Protein AF-A0A8J7UUI3-F1 (afdb_monomer_lite)

Sequence (93 aa):
MIAVEFNSSSKYFDKECSDKKNNTVRNNDGGSRFKVLKEFADGTLKDLAIIIRSTDGRRFIRQINDVSIYGDLFIITWKQRLNDNEVNYEIRA

Secondary structure (DSSP, 8-state):
-EEEEEEE-HHHHHHHHSSS--EEEEE--S-HHHHHHHHHHTTS---EEEEEEETTS-EEEEEEEEEEEETTEEEEEEEEEEPTTT---EE--

Organism: Methanococcus voltae (NCBI:txid2188)

Radius of gyration: 12.27 Å; chains: 1; bounding box: 26×29×31 Å

Foldseek 3Di:
DAEEEDEDEPVVQCVCVVVPAFKDKDFAPPDCSVVVLVCVQVPVDPWYKYWYAYPVGDIWIFTWDHWDDDPRMIITGGDDTDDPVPDDYDYDD

pLDDT: mean 90.91, std 7.47, range [65.25, 98.0]

Structure (mmCIF, N/CA/C/O backbone):
data_AF-A0A8J7UUI3-F1
#
_entry.id   AF-A0A8J7UUI3-F1
#
loop_
_atom_site.group_PDB
_atom_site.id
_atom_site.type_symbol
_atom_site.label_atom_id
_atom_site.label_alt_id
_atom_site.label_comp_id
_atom_site.label_asym_id
_atom_site.label_entity_id
_atom_site.label_seq_id
_atom_site.pdbx_PDB_ins_code
_atom_site.Cartn_x
_atom_site.Cartn_y
_atom_site.Cartn_z
_atom_site.occupancy
_atom_site.B_iso_or_equiv
_atom_site.auth_seq_id
_atom_site.auth_comp_id
_atom_site.auth_asym_id
_atom_site.auth_atom_id
_atom_site.pdbx_PDB_model_num
ATOM 1 N N . MET A 1 1 ? 6.061 11.305 8.780 1.00 84.94 1 MET A N 1
ATOM 2 C CA . MET A 1 1 ? 5.002 10.344 8.390 1.00 84.94 1 MET A CA 1
ATOM 3 C C . MET A 1 1 ? 5.563 8.927 8.455 1.00 84.94 1 MET A C 1
ATOM 5 O O . MET A 1 1 ? 6.770 8.774 8.331 1.00 84.94 1 MET A O 1
ATOM 9 N N . ILE A 1 2 ? 4.745 7.901 8.679 1.00 92.50 2 ILE A N 1
ATOM 10 C CA . ILE A 1 2 ? 5.197 6.499 8.597 1.00 92.50 2 ILE A CA 1
ATOM 11 C C . ILE A 1 2 ? 4.942 5.982 7.181 1.00 92.50 2 ILE A C 1
ATOM 13 O O . ILE A 1 2 ? 3.963 6.380 6.551 1.00 92.50 2 ILE A O 1
ATOM 17 N N . ALA A 1 3 ? 5.808 5.108 6.674 1.00 94.25 3 ALA A N 1
ATOM 18 C CA . ALA A 1 3 ? 5.605 4.439 5.398 1.00 94.25 3 ALA A CA 1
ATOM 19 C C . ALA A 1 3 ? 5.772 2.918 5.505 1.00 94.25 3 ALA A C 1
ATOM 21 O O . ALA A 1 3 ? 6.647 2.424 6.217 1.00 94.25 3 ALA A O 1
ATOM 22 N N . VAL A 1 4 ? 4.953 2.189 4.747 1.00 95.62 4 VAL A N 1
ATOM 23 C CA . VAL A 1 4 ? 5.073 0.739 4.537 1.00 95.62 4 VAL A CA 1
ATOM 24 C C . VAL A 1 4 ? 5.462 0.440 3.092 1.00 95.62 4 VAL A C 1
ATOM 26 O O . VAL A 1 4 ? 4.951 1.076 2.170 1.00 95.62 4 VAL A O 1
ATOM 29 N N . GLU A 1 5 ? 6.351 -0.532 2.880 1.00 95.19 5 GLU A N 1
ATOM 30 C CA . GLU A 1 5 ? 6.860 -0.878 1.545 1.00 95.19 5 GLU A CA 1
ATOM 31 C C . GLU A 1 5 ? 6.276 -2.198 1.017 1.00 95.19 5 GLU A C 1
ATOM 33 O O . GLU A 1 5 ? 6.172 -3.192 1.735 1.00 95.19 5 GLU A O 1
ATOM 38 N N . PHE A 1 6 ? 5.906 -2.214 -0.266 1.00 95.06 6 PHE A N 1
ATOM 39 C CA . PHE A 1 6 ? 5.437 -3.396 -0.984 1.00 95.06 6 PHE A CA 1
ATOM 40 C C . PHE A 1 6 ? 6.125 -3.538 -2.337 1.00 95.06 6 PHE A C 1
ATOM 42 O O . PHE A 1 6 ? 6.288 -2.569 -3.077 1.00 95.06 6 PHE A O 1
ATOM 49 N N . ASN A 1 7 ? 6.417 -4.781 -2.713 1.00 93.19 7 ASN A N 1
ATOM 50 C CA . ASN A 1 7 ? 6.849 -5.103 -4.067 1.00 93.19 7 ASN A CA 1
ATOM 51 C C . ASN A 1 7 ? 5.645 -5.296 -5.002 1.00 93.19 7 ASN A C 1
ATOM 53 O O . ASN A 1 7 ? 4.578 -5.776 -4.605 1.00 93.19 7 ASN A O 1
ATOM 57 N N . SER A 1 8 ? 5.827 -4.941 -6.269 1.00 92.56 8 SER A N 1
ATOM 58 C CA . SER A 1 8 ? 4.858 -5.138 -7.343 1.00 92.56 8 SER A CA 1
ATOM 59 C C . SER A 1 8 ? 5.590 -5.559 -8.617 1.00 92.56 8 SER A C 1
ATOM 61 O O . SER A 1 8 ? 6.674 -5.065 -8.917 1.00 92.56 8 SER A O 1
ATOM 63 N N . SER A 1 9 ? 5.015 -6.483 -9.386 1.00 90.44 9 SER A N 1
ATOM 64 C CA . SER A 1 9 ? 5.543 -6.798 -10.722 1.00 90.44 9 SER A CA 1
ATOM 65 C C . SER A 1 9 ? 5.368 -5.590 -11.648 1.00 90.44 9 SER A C 1
ATOM 67 O O . SER A 1 9 ? 4.353 -4.898 -11.523 1.00 90.44 9 SER A O 1
ATOM 69 N N . SER A 1 10 ? 6.247 -5.394 -12.635 1.00 88.00 10 SER A N 1
ATOM 70 C CA . SER A 1 10 ? 6.207 -4.227 -13.537 1.00 88.00 10 SER A CA 1
ATOM 71 C C . SER A 1 10 ? 4.821 -3.959 -14.150 1.00 88.00 10 SER A C 1
ATOM 73 O O . SER A 1 10 ? 4.353 -2.824 -14.142 1.00 88.00 10 SER A O 1
ATOM 75 N N . LYS A 1 11 ? 4.090 -5.004 -14.573 1.00 87.44 11 LYS A N 1
ATOM 76 C CA . LYS A 1 11 ? 2.736 -4.866 -15.150 1.00 87.44 11 LYS A CA 1
ATOM 77 C C . LYS A 1 11 ? 1.716 -4.248 -14.183 1.00 87.44 11 LYS A C 1
ATOM 79 O O . LYS A 1 11 ? 0.843 -3.492 -14.611 1.00 87.44 11 LYS A O 1
ATOM 84 N N . TYR A 1 12 ? 1.773 -4.611 -12.901 1.00 88.81 12 TYR A N 1
ATOM 85 C CA . TYR A 1 12 ? 0.890 -4.042 -11.878 1.00 88.81 12 TYR A CA 1
ATOM 86 C C . TYR A 1 12 ? 1.402 -2.680 -11.420 1.00 88.81 12 TYR A C 1
ATOM 88 O O . TYR A 1 12 ? 0.604 -1.752 -11.324 1.00 88.81 12 TYR A O 1
ATOM 96 N N . PHE A 1 13 ? 2.719 -2.538 -11.261 1.00 92.81 13 PHE A N 1
ATOM 97 C CA . PHE A 1 13 ? 3.370 -1.282 -10.918 1.00 92.81 13 PHE A CA 1
ATOM 98 C C . PHE A 1 13 ? 2.977 -0.149 -11.867 1.00 92.81 13 PHE A C 1
ATOM 100 O O . PHE A 1 13 ? 2.563 0.907 -11.403 1.00 92.81 13 PHE A O 1
ATOM 107 N N . ASP A 1 14 ? 3.041 -0.364 -13.185 1.00 91.06 14 ASP A N 1
ATOM 108 C CA . ASP A 1 14 ? 2.710 0.678 -14.164 1.00 91.06 14 ASP A CA 1
ATOM 109 C C . ASP A 1 14 ? 1.251 1.134 -14.022 1.00 91.06 14 ASP A C 1
ATOM 111 O O . ASP A 1 14 ? 0.958 2.326 -14.103 1.00 91.06 14 ASP A O 1
ATOM 115 N N . LYS A 1 15 ? 0.332 0.206 -13.727 1.00 89.94 15 LYS A N 1
ATOM 116 C CA . LYS A 1 15 ? -1.073 0.541 -13.459 1.00 89.94 15 LYS A CA 1
ATOM 117 C C . LYS A 1 15 ? -1.236 1.322 -12.159 1.00 89.94 15 LYS A C 1
ATOM 119 O O . LYS A 1 15 ? -1.923 2.339 -12.167 1.00 89.94 15 LYS A O 1
ATOM 124 N N . GLU A 1 16 ? -0.618 0.866 -11.072 1.00 90.06 16 GLU A N 1
ATOM 125 C CA . GLU A 1 16 ? -0.677 1.528 -9.762 1.00 90.06 16 GLU A CA 1
ATOM 126 C C . GLU A 1 16 ? -0.004 2.917 -9.791 1.00 90.06 16 GLU A C 1
ATOM 128 O O . GLU A 1 16 ? -0.455 3.836 -9.114 1.00 90.06 16 GLU A O 1
ATOM 133 N N . CYS A 1 17 ? 1.026 3.094 -10.623 1.00 90.19 17 CYS A N 1
ATOM 134 C CA . CYS A 1 17 ? 1.750 4.351 -10.804 1.00 90.19 17 CYS A CA 1
ATOM 135 C C . CYS A 1 17 ? 0.991 5.357 -11.688 1.00 90.19 17 CYS A C 1
ATOM 137 O O . CYS A 1 17 ? 1.135 6.561 -11.486 1.00 90.19 17 CYS A O 1
ATOM 139 N N . SER A 1 18 ? 0.189 4.878 -12.651 1.00 87.12 18 SER A N 1
ATOM 140 C CA . SER A 1 18 ? -0.448 5.686 -13.711 1.00 87.12 18 SER A CA 1
ATOM 141 C C . SER A 1 18 ? -1.576 6.632 -13.281 1.00 87.12 18 SER A C 1
ATOM 143 O O . SER A 1 18 ? -2.210 7.225 -14.150 1.00 87.12 18 SER A O 1
ATOM 145 N N . ASP A 1 19 ? -1.899 6.711 -11.987 1.00 81.25 19 ASP A N 1
ATOM 146 C CA . ASP A 1 19 ? -3.027 7.477 -11.419 1.00 81.25 19 ASP A CA 1
ATOM 147 C C . ASP A 1 19 ? -4.429 7.089 -11.937 1.00 81.25 19 ASP A C 1
ATOM 149 O O . ASP A 1 19 ? -5.439 7.581 -11.446 1.00 81.25 19 ASP A O 1
ATOM 153 N N . LYS A 1 20 ? -4.530 6.119 -12.856 1.00 85.00 20 LYS A N 1
ATOM 154 C CA . LYS A 1 20 ? -5.805 5.530 -13.309 1.00 85.00 20 LYS A CA 1
ATOM 155 C C . LYS A 1 20 ? -6.475 4.663 -12.243 1.00 85.00 20 LYS A C 1
ATOM 157 O O . LYS A 1 20 ? -7.644 4.312 -12.380 1.00 85.00 20 LYS A O 1
ATOM 162 N N . LYS A 1 21 ? -5.717 4.258 -11.224 1.00 85.69 21 LYS A N 1
ATOM 163 C CA . LYS A 1 21 ? -6.174 3.451 -10.096 1.00 85.69 21 LYS A CA 1
ATOM 164 C C . LYS A 1 21 ? -5.767 4.142 -8.801 1.00 85.69 21 LYS A C 1
ATOM 166 O O . LYS A 1 21 ? -4.617 4.545 -8.642 1.00 85.69 21 LYS A O 1
ATOM 171 N N . ASN A 1 22 ? -6.704 4.231 -7.867 1.00 91.75 22 ASN A N 1
ATOM 172 C CA . ASN A 1 22 ? -6.514 4.861 -6.563 1.00 91.75 22 ASN A CA 1
ATOM 173 C C . ASN A 1 22 ? -6.448 3.840 -5.414 1.00 91.75 22 ASN A C 1
ATOM 175 O O . ASN A 1 22 ? -6.685 4.184 -4.259 1.00 91.75 22 ASN A O 1
ATOM 179 N N . ASN A 1 23 ? -6.183 2.571 -5.729 1.00 94.31 23 ASN A N 1
ATOM 180 C CA . ASN A 1 23 ? -6.131 1.506 -4.743 1.00 94.31 23 ASN A CA 1
ATOM 181 C C . ASN A 1 23 ? -5.176 0.368 -5.124 1.00 94.31 23 ASN A C 1
ATOM 183 O O . ASN A 1 23 ? -4.844 0.148 -6.291 1.00 94.31 23 ASN A O 1
ATOM 187 N N . THR A 1 24 ? -4.813 -0.437 -4.134 1.00 94.75 24 THR A N 1
ATOM 188 C CA . THR A 1 24 ? -4.199 -1.753 -4.316 1.00 94.75 24 THR A CA 1
ATOM 189 C C . THR A 1 24 ? -4.832 -2.764 -3.374 1.00 94.75 24 THR A C 1
ATOM 191 O O . THR A 1 24 ? -5.492 -2.401 -2.402 1.00 94.75 24 THR A O 1
ATOM 194 N N . VAL A 1 25 ? -4.649 -4.041 -3.690 1.00 95.69 25 VAL A N 1
ATOM 195 C CA . VAL A 1 25 ? -5.070 -5.144 -2.829 1.00 95.69 25 VAL A CA 1
ATOM 196 C C . VAL A 1 25 ? -3.835 -5.963 -2.510 1.00 95.69 25 VAL A C 1
ATOM 198 O O . VAL A 1 25 ? -3.101 -6.360 -3.418 1.00 95.69 25 VAL A O 1
ATOM 201 N N . ARG A 1 26 ? -3.588 -6.190 -1.223 1.00 95.94 26 ARG A N 1
ATOM 202 C CA . ARG A 1 26 ? -2.448 -6.960 -0.727 1.00 95.94 26 ARG A CA 1
ATOM 203 C C . ARG A 1 26 ? -2.964 -8.125 0.100 1.00 95.94 26 ARG A C 1
ATOM 205 O O . ARG A 1 26 ? -3.800 -7.930 0.973 1.00 95.94 26 ARG A O 1
ATOM 212 N N . ASN A 1 27 ? -2.468 -9.321 -0.189 1.00 96.38 27 ASN A N 1
ATOM 213 C CA . ASN A 1 27 ? -2.724 -10.483 0.650 1.00 96.38 27 ASN A CA 1
ATOM 214 C C . ASN A 1 27 ? -1.737 -10.480 1.820 1.00 96.38 27 ASN A C 1
ATOM 216 O O . ASN A 1 27 ? -0.544 -10.261 1.595 1.00 96.38 27 ASN A O 1
ATOM 220 N N . ASN A 1 28 ? -2.232 -10.683 3.035 1.00 95.69 28 ASN A N 1
ATOM 221 C CA . ASN A 1 28 ? -1.427 -10.701 4.245 1.00 95.69 28 ASN A CA 1
ATOM 222 C C . ASN A 1 28 ? -0.470 -11.896 4.240 1.00 95.69 28 ASN A C 1
ATOM 224 O O . ASN A 1 28 ? -0.892 -13.043 4.334 1.00 95.69 28 ASN A O 1
ATOM 228 N N . ASP A 1 29 ? 0.827 -11.613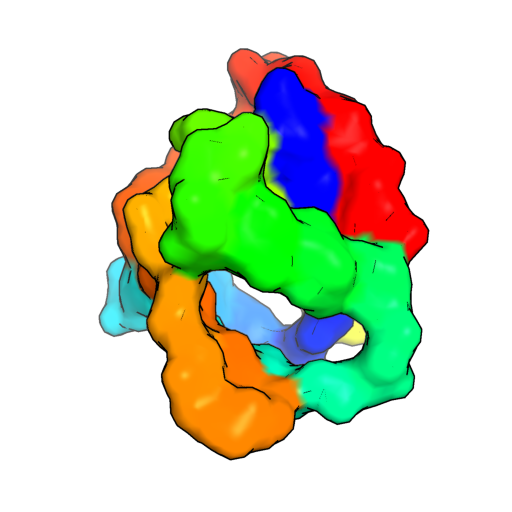 4.170 1.00 94.44 29 ASP A N 1
ATOM 229 C CA . ASP A 1 29 ? 1.883 -12.628 4.230 1.00 94.44 29 ASP A CA 1
ATOM 230 C C . ASP A 1 29 ? 2.548 -12.729 5.611 1.00 94.44 29 ASP A C 1
ATOM 232 O O . ASP A 1 29 ? 3.572 -13.391 5.761 1.00 94.44 29 ASP A O 1
ATOM 236 N N . GLY A 1 30 ? 1.982 -12.065 6.624 1.00 92.81 30 GLY A N 1
ATOM 237 C CA . GLY A 1 30 ? 2.512 -12.045 7.986 1.00 92.81 30 GLY A CA 1
ATOM 238 C C . GLY A 1 30 ? 3.619 -11.016 8.228 1.00 92.81 30 GLY A C 1
ATOM 239 O O . GLY A 1 30 ? 4.092 -10.906 9.358 1.00 92.81 30 GLY A O 1
ATOM 240 N N . GLY A 1 31 ? 4.025 -10.234 7.222 1.00 92.50 31 GLY A N 1
ATOM 241 C CA . GLY A 1 31 ? 5.016 -9.174 7.419 1.00 92.50 31 GLY A CA 1
ATOM 242 C C . GLY A 1 31 ? 4.528 -8.037 8.327 1.00 92.50 31 GLY A C 1
ATOM 243 O O . GLY A 1 31 ? 3.343 -7.691 8.347 1.00 92.50 31 GLY A O 1
ATOM 244 N N . SER A 1 32 ? 5.454 -7.402 9.046 1.00 93.50 32 SER A N 1
ATOM 245 C CA . SER A 1 32 ? 5.177 -6.348 10.038 1.00 93.50 32 SER A CA 1
ATOM 246 C C . SER A 1 32 ? 4.440 -5.141 9.460 1.00 93.50 32 SER A C 1
ATOM 248 O O . SER A 1 32 ? 3.572 -4.583 10.131 1.00 93.50 32 SER A O 1
ATOM 250 N N . ARG A 1 33 ? 4.663 -4.800 8.189 1.00 95.44 33 ARG A N 1
ATOM 251 C CA . ARG A 1 33 ? 3.852 -3.818 7.446 1.00 95.44 33 ARG A CA 1
ATOM 252 C C . ARG A 1 33 ? 2.333 -4.021 7.539 1.00 95.44 33 ARG A C 1
ATOM 254 O O . ARG A 1 33 ? 1.594 -3.041 7.562 1.00 95.44 33 ARG A O 1
ATOM 261 N N . PHE A 1 34 ? 1.838 -5.257 7.647 1.00 96.44 34 PHE A N 1
ATOM 262 C CA . PHE A 1 34 ? 0.403 -5.511 7.822 1.00 96.44 34 PHE A CA 1
ATOM 263 C C . PHE A 1 34 ? -0.093 -5.174 9.228 1.00 96.44 34 PHE A C 1
ATOM 265 O O . PHE A 1 34 ? -1.254 -4.806 9.386 1.00 96.44 34 PHE A O 1
ATOM 272 N N . LYS A 1 35 ? 0.773 -5.238 10.246 1.00 95.88 35 LYS A N 1
ATOM 273 C CA . LYS A 1 35 ? 0.454 -4.725 11.583 1.00 95.88 35 LYS A CA 1
ATOM 274 C C . LYS A 1 35 ? 0.264 -3.208 11.539 1.00 95.88 35 LYS A C 1
ATOM 276 O O . LYS A 1 35 ? -0.732 -2.720 12.053 1.00 95.88 35 LYS A O 1
ATOM 281 N N . VAL A 1 36 ? 1.141 -2.493 10.835 1.00 96.62 36 VAL A N 1
ATOM 282 C CA . VAL A 1 36 ? 1.022 -1.035 10.642 1.00 96.62 36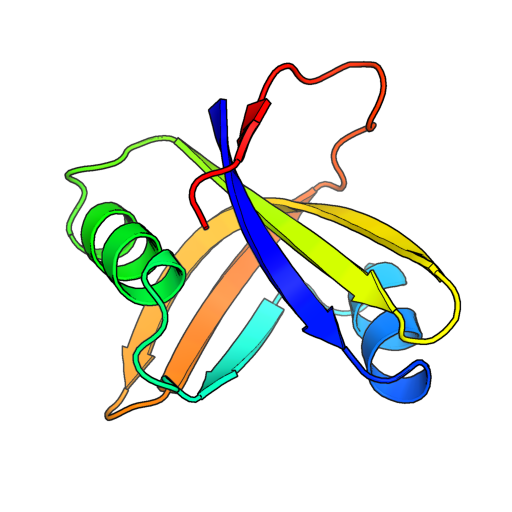 VAL A CA 1
ATOM 283 C C . VAL A 1 36 ? -0.256 -0.674 9.875 1.00 96.62 36 VAL A C 1
ATOM 285 O O . VAL A 1 36 ? -0.943 0.278 10.229 1.00 96.62 36 VAL A O 1
ATOM 288 N N . LEU A 1 37 ? -0.625 -1.458 8.855 1.00 97.00 37 LEU A N 1
ATOM 289 C CA . LEU A 1 37 ? -1.898 -1.271 8.149 1.00 97.00 37 LEU A CA 1
ATOM 290 C C . LEU A 1 37 ? -3.117 -1.484 9.061 1.00 97.00 37 LEU A C 1
ATOM 292 O O . LEU A 1 37 ? -4.099 -0.764 8.911 1.00 97.00 37 LEU A O 1
ATOM 296 N N . LYS A 1 38 ? -3.061 -2.436 10.004 1.00 96.62 38 LYS A N 1
ATOM 297 C CA . LYS A 1 38 ? -4.118 -2.637 11.013 1.00 96.62 38 LYS A CA 1
ATOM 298 C C . LYS A 1 38 ? -4.205 -1.457 11.984 1.00 96.62 38 LYS A C 1
ATOM 300 O O . LYS A 1 38 ? -5.302 -0.960 12.193 1.00 96.62 38 LYS A O 1
ATOM 305 N N . GLU A 1 39 ? -3.064 -0.975 12.483 1.00 96.44 39 GLU A N 1
ATOM 306 C CA . GLU A 1 39 ? -2.986 0.222 13.341 1.00 96.44 39 GLU A CA 1
ATOM 307 C C . GLU A 1 39 ? -3.536 1.473 12.634 1.00 96.44 39 GLU A C 1
ATOM 309 O O . GLU A 1 39 ? -4.087 2.367 13.266 1.00 96.44 39 GLU A O 1
ATOM 314 N N . PHE A 1 40 ? -3.392 1.573 11.311 1.00 96.81 40 PHE A N 1
ATOM 315 C CA . PHE A 1 40 ? -4.024 2.651 10.549 1.00 96.81 40 PHE A CA 1
ATOM 316 C C . PHE A 1 40 ? -5.534 2.436 10.396 1.00 96.81 40 PHE A C 1
ATOM 318 O O . PHE A 1 40 ? -6.309 3.364 10.611 1.00 96.81 40 PHE A O 1
ATOM 325 N N . ALA A 1 41 ? -5.963 1.214 10.068 1.00 96.81 41 ALA A N 1
ATOM 326 C CA . ALA A 1 41 ? -7.375 0.874 9.893 1.00 96.81 41 ALA A CA 1
ATOM 327 C C . ALA A 1 41 ? -8.210 1.052 11.177 1.00 96.81 41 ALA A C 1
ATOM 329 O O . ALA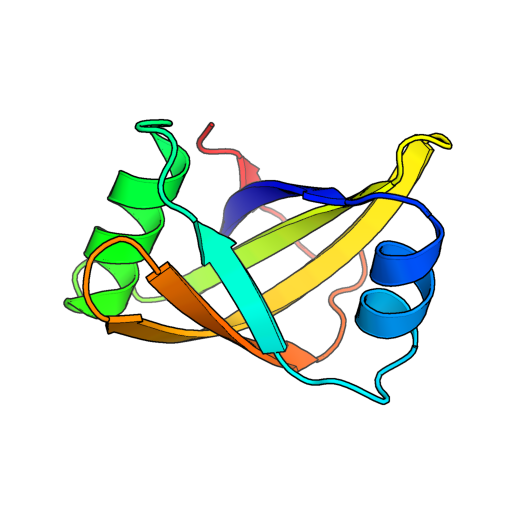 A 1 41 ? -9.382 1.411 11.098 1.00 96.81 41 ALA A O 1
ATOM 330 N N . ASP A 1 42 ? -7.626 0.816 12.356 1.00 96.44 42 ASP A N 1
ATOM 331 C CA . ASP A 1 42 ? -8.297 0.995 13.652 1.00 96.44 42 ASP A CA 1
ATOM 332 C C . ASP A 1 42 ? -8.207 2.429 14.216 1.00 96.44 42 ASP A C 1
ATOM 334 O O . ASP A 1 42 ? -8.808 2.734 15.249 1.00 96.44 42 ASP A O 1
ATOM 338 N N . GLY A 1 43 ? -7.497 3.328 13.523 1.00 95.50 43 GLY A N 1
ATOM 339 C CA . GLY A 1 43 ? -7.343 4.735 13.892 1.00 95.50 43 GLY A CA 1
ATOM 340 C C . GLY A 1 43 ? -6.235 5.028 14.909 1.00 95.50 43 GLY A C 1
ATOM 341 O O . GLY A 1 43 ? -6.045 6.197 15.266 1.00 95.50 43 GLY A O 1
ATOM 342 N N . THR A 1 44 ? -5.474 4.022 15.356 1.00 96.38 44 THR A N 1
ATOM 343 C CA . THR A 1 44 ? -4.285 4.209 16.209 1.00 96.38 44 THR A CA 1
ATOM 344 C C . THR A 1 44 ? -3.227 5.054 15.499 1.00 96.38 44 THR A C 1
ATOM 346 O O . THR A 1 44 ? -2.613 5.939 16.102 1.00 96.38 44 THR A O 1
ATOM 349 N N . LEU A 1 45 ? -3.038 4.822 14.199 1.00 93.31 45 LEU A N 1
ATOM 350 C CA . LEU A 1 45 ? -2.161 5.596 13.333 1.00 93.31 45 LEU A CA 1
ATOM 351 C C . LEU A 1 45 ? -2.982 6.527 12.432 1.00 93.31 45 LEU A C 1
ATOM 353 O O . LEU A 1 45 ? -3.851 6.083 11.694 1.00 93.31 45 LEU A O 1
ATOM 357 N N . LYS A 1 46 ? -2.671 7.828 12.459 1.00 91.31 46 LYS A N 1
ATOM 358 C CA . LYS A 1 46 ? -3.441 8.858 11.734 1.00 91.31 46 LYS A CA 1
ATOM 359 C C . LYS A 1 46 ? -2.921 9.199 10.340 1.00 91.31 46 LYS A C 1
ATOM 361 O O . LYS A 1 46 ? -3.659 9.779 9.552 1.00 91.31 46 LYS A O 1
ATOM 366 N N . ASP A 1 47 ? -1.656 8.904 10.054 1.00 92.31 47 ASP A N 1
ATOM 367 C CA . ASP A 1 47 ? -1.018 9.267 8.789 1.00 92.31 47 ASP A CA 1
ATOM 368 C C . ASP A 1 47 ? -0.049 8.171 8.350 1.00 92.31 47 ASP A C 1
ATOM 370 O O . ASP A 1 47 ? 0.859 7.783 9.096 1.00 92.31 47 ASP A O 1
ATOM 374 N N . LEU A 1 48 ? -0.267 7.657 7.144 1.00 95.12 48 LEU A N 1
ATOM 375 C CA . LEU A 1 48 ? 0.455 6.518 6.604 1.00 95.12 48 LEU A CA 1
ATOM 376 C C . LEU A 1 48 ? 0.645 6.689 5.098 1.00 95.12 48 LEU A C 1
ATOM 378 O O . LEU A 1 48 ? -0.278 7.039 4.362 1.00 95.12 48 LEU A O 1
ATOM 382 N N . ALA A 1 49 ? 1.847 6.387 4.626 1.00 95.25 49 ALA A N 1
ATOM 383 C CA . ALA A 1 49 ? 2.155 6.276 3.213 1.00 95.25 49 ALA A CA 1
ATOM 384 C C . ALA A 1 49 ? 2.436 4.828 2.815 1.00 95.25 49 ALA A C 1
ATOM 386 O O . ALA A 1 49 ? 2.872 3.998 3.614 1.00 95.25 49 ALA A O 1
ATOM 387 N N . ILE A 1 50 ? 2.226 4.546 1.536 1.00 94.88 50 ILE A N 1
ATOM 388 C CA . ILE A 1 50 ? 2.653 3.309 0.899 1.00 94.88 50 ILE A CA 1
ATOM 389 C C . ILE A 1 50 ? 3.749 3.611 -0.117 1.00 94.88 50 ILE A C 1
ATOM 391 O O . ILE A 1 50 ? 3.607 4.497 -0.964 1.00 94.88 50 ILE A O 1
ATOM 395 N N . ILE A 1 51 ? 4.834 2.849 -0.034 1.00 94.81 51 ILE A N 1
ATOM 396 C CA . ILE A 1 51 ? 5.898 2.795 -1.031 1.00 94.81 51 ILE A CA 1
ATOM 397 C C . ILE A 1 51 ? 5.667 1.529 -1.844 1.00 94.81 51 ILE A C 1
ATOM 399 O O . ILE A 1 51 ? 5.607 0.431 -1.293 1.00 94.81 51 ILE A O 1
ATOM 403 N N . ILE A 1 52 ? 5.531 1.671 -3.158 1.00 94.12 52 ILE A N 1
ATOM 404 C CA . ILE A 1 52 ? 5.454 0.524 -4.061 1.00 94.12 52 ILE A CA 1
ATOM 405 C C . ILE A 1 52 ? 6.730 0.499 -4.889 1.00 94.12 52 ILE A C 1
ATOM 407 O O . ILE A 1 52 ? 7.064 1.491 -5.541 1.00 94.12 52 ILE A O 1
ATOM 411 N N . ARG A 1 53 ? 7.433 -0.634 -4.861 1.00 94.81 53 ARG A N 1
ATOM 412 C CA . ARG A 1 53 ? 8.664 -0.886 -5.611 1.00 94.81 53 ARG A CA 1
ATOM 413 C C . ARG A 1 53 ? 8.411 -1.906 -6.716 1.00 94.81 53 ARG A C 1
ATOM 415 O O . ARG A 1 53 ? 7.817 -2.958 -6.492 1.00 94.81 53 ARG A O 1
ATOM 422 N N . SER A 1 54 ? 8.849 -1.574 -7.919 1.00 94.81 54 SER A N 1
ATOM 423 C CA . SER A 1 54 ? 8.877 -2.478 -9.059 1.00 94.81 54 SER A CA 1
ATOM 424 C C . SER A 1 54 ? 10.092 -3.398 -8.975 1.00 94.81 54 SER A C 1
ATOM 426 O O . SER A 1 54 ? 11.151 -3.005 -8.483 1.00 94.81 54 SER A O 1
ATOM 428 N N . THR A 1 55 ? 9.981 -4.594 -9.546 1.00 88.69 55 THR A N 1
ATOM 429 C CA . THR A 1 55 ? 11.110 -5.524 -9.720 1.00 88.69 55 THR A CA 1
ATOM 430 C C . THR A 1 55 ? 12.247 -4.950 -10.574 1.00 88.69 55 THR A C 1
ATOM 432 O O . THR A 1 55 ? 13.373 -5.419 -10.476 1.00 88.69 55 THR A O 1
ATOM 435 N N . ASP A 1 56 ? 11.968 -3.928 -11.390 1.00 88.94 56 ASP A N 1
ATOM 436 C CA . ASP A 1 56 ? 12.959 -3.203 -12.203 1.00 88.94 56 ASP A CA 1
ATOM 437 C C . ASP A 1 56 ? 13.655 -2.041 -11.460 1.00 88.94 56 ASP A C 1
ATOM 439 O O . ASP A 1 56 ? 14.422 -1.289 -12.057 1.00 88.94 56 ASP A O 1
ATOM 443 N N . GLY A 1 57 ? 13.392 -1.875 -10.159 1.00 88.25 57 GLY A N 1
ATOM 444 C CA . GLY A 1 57 ? 14.024 -0.861 -9.313 1.00 88.25 57 GLY A CA 1
ATOM 445 C C . GLY A 1 57 ? 13.285 0.479 -9.241 1.00 88.25 57 GLY A C 1
ATOM 446 O O . GLY A 1 57 ? 13.611 1.293 -8.373 1.00 88.25 57 GLY A O 1
ATOM 447 N N . ARG A 1 58 ? 12.257 0.716 -10.070 1.00 92.81 58 ARG A N 1
ATOM 448 C CA . ARG A 1 58 ? 11.408 1.916 -9.958 1.00 92.81 58 ARG A CA 1
ATOM 449 C C . ARG A 1 58 ? 10.594 1.892 -8.667 1.00 92.81 58 ARG A C 1
ATOM 451 O O . ARG A 1 58 ? 10.195 0.832 -8.192 1.00 92.81 58 ARG A O 1
ATOM 458 N N . ARG A 1 59 ? 10.278 3.067 -8.123 1.00 93.81 59 ARG A N 1
ATOM 459 C CA . ARG A 1 59 ? 9.347 3.199 -6.995 1.00 93.81 59 ARG A CA 1
ATOM 460 C C . ARG A 1 59 ? 8.447 4.419 -7.126 1.00 93.81 59 ARG A C 1
ATOM 462 O O . ARG A 1 59 ? 8.772 5.370 -7.836 1.00 93.81 59 ARG A O 1
ATOM 469 N N . PHE A 1 60 ? 7.327 4.401 -6.419 1.00 92.44 60 PHE A N 1
ATOM 470 C CA . PHE A 1 60 ? 6.526 5.593 -6.164 1.00 92.44 60 PHE A CA 1
ATOM 471 C C . PHE A 1 60 ? 5.912 5.531 -4.769 1.00 92.44 60 PHE A C 1
ATOM 473 O O . PHE A 1 60 ? 5.822 4.463 -4.162 1.00 92.44 60 PHE A O 1
ATOM 480 N N . ILE A 1 61 ? 5.472 6.693 -4.292 1.00 93.00 61 ILE A N 1
ATOM 481 C CA . ILE A 1 61 ? 4.878 6.852 -2.969 1.00 93.00 61 ILE A CA 1
ATOM 482 C C . ILE A 1 61 ? 3.485 7.459 -3.108 1.00 93.00 61 ILE A C 1
ATOM 484 O O . ILE A 1 61 ? 3.229 8.306 -3.978 1.00 93.00 61 ILE A O 1
ATOM 488 N N . ARG A 1 62 ? 2.560 6.986 -2.277 1.00 93.50 62 ARG A N 1
ATOM 489 C CA . ARG A 1 62 ? 1.191 7.492 -2.165 1.00 93.50 62 ARG A CA 1
ATOM 490 C C . ARG A 1 62 ? 0.832 7.654 -0.693 1.00 93.50 62 ARG A C 1
ATOM 492 O O . ARG A 1 62 ? 1.196 6.806 0.118 1.00 93.50 62 ARG A O 1
ATOM 499 N N . GLN A 1 63 ? 0.096 8.711 -0.364 1.00 94.00 63 GLN A N 1
ATOM 500 C CA . GLN A 1 63 ? -0.523 8.827 0.955 1.00 94.00 63 GLN A CA 1
ATOM 501 C C . GLN A 1 63 ? -1.767 7.942 0.999 1.00 94.00 63 GLN A C 1
ATOM 503 O O . GLN A 1 63 ? -2.637 8.048 0.125 1.00 94.00 63 GLN A O 1
ATOM 508 N N . ILE A 1 64 ? -1.839 7.066 1.997 1.00 95.44 64 ILE A N 1
ATOM 509 C CA . ILE A 1 64 ? -2.981 6.184 2.199 1.00 95.44 64 ILE A CA 1
ATOM 510 C C . ILE A 1 64 ? -4.163 7.024 2.680 1.00 95.44 64 ILE A C 1
ATOM 512 O O . ILE A 1 64 ? -4.037 7.875 3.555 1.00 95.44 64 ILE A O 1
ATOM 516 N N . ASN A 1 65 ? -5.311 6.795 2.055 1.00 95.75 65 ASN A N 1
ATOM 517 C CA . ASN A 1 65 ? -6.576 7.406 2.427 1.00 95.75 65 ASN A CA 1
ATOM 518 C C . ASN A 1 65 ? -7.346 6.530 3.415 1.00 95.75 65 ASN A C 1
ATOM 520 O O . ASN A 1 65 ? -7.863 7.035 4.401 1.00 95.75 65 ASN A O 1
ATOM 524 N N . ASP A 1 66 ? -7.442 5.237 3.111 1.00 96.94 66 ASP A N 1
ATOM 525 C CA . ASP A 1 66 ? -8.198 4.269 3.898 1.00 96.94 66 ASP A CA 1
ATOM 526 C C . ASP A 1 66 ? -7.638 2.855 3.699 1.00 96.94 66 ASP A C 1
ATOM 528 O O . ASP A 1 66 ? -7.069 2.547 2.640 1.00 96.94 66 ASP A O 1
ATOM 532 N N . VAL A 1 67 ? -7.821 2.005 4.710 1.00 97.88 67 VAL A N 1
ATOM 533 C CA . VAL A 1 67 ? -7.481 0.581 4.680 1.00 97.88 67 VAL A CA 1
ATOM 534 C C . VAL A 1 67 ? -8.677 -0.225 5.169 1.00 97.88 67 VAL A C 1
ATOM 536 O O . VAL A 1 67 ? -9.021 -0.203 6.345 1.00 97.88 67 VAL A O 1
ATOM 539 N N . SER A 1 68 ? -9.256 -1.011 4.268 1.00 97.88 68 SER A N 1
ATOM 540 C CA . SER A 1 68 ? -10.308 -1.976 4.586 1.00 97.88 68 SER A CA 1
ATOM 541 C C . SER A 1 68 ? -9.743 -3.399 4.609 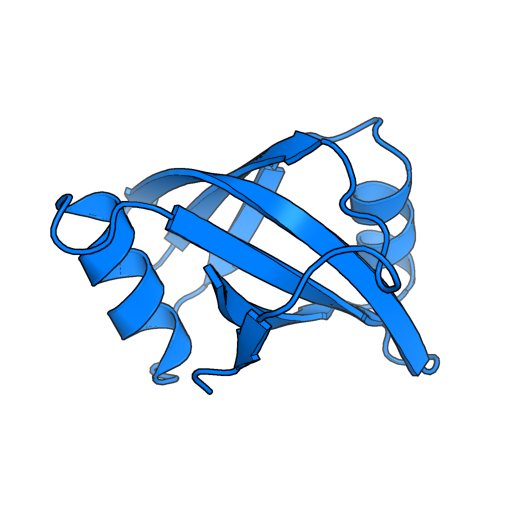1.00 97.88 68 SER A C 1
ATOM 543 O O . SER A 1 68 ? -8.904 -3.754 3.777 1.00 97.88 68 SER A O 1
ATOM 545 N N . ILE A 1 69 ? -10.212 -4.230 5.543 1.00 97.62 69 ILE A N 1
ATOM 546 C CA . ILE A 1 69 ? -9.742 -5.613 5.727 1.00 97.62 69 ILE A CA 1
ATOM 547 C C . ILE A 1 69 ? -10.896 -6.581 5.444 1.00 97.62 69 ILE A C 1
ATOM 549 O O . ILE A 1 69 ? -11.962 -6.474 6.047 1.00 97.62 69 ILE A O 1
ATOM 553 N N . TYR A 1 70 ? -10.680 -7.535 4.536 1.00 96.38 70 TYR A N 1
ATOM 554 C CA . TYR A 1 70 ? -11.635 -8.593 4.198 1.00 96.38 70 TYR A CA 1
ATOM 555 C C . TYR A 1 70 ? -10.933 -9.956 4.181 1.00 96.38 70 TYR A C 1
ATOM 557 O O . TYR A 1 70 ? -10.214 -10.287 3.236 1.00 96.38 70 TYR A O 1
ATOM 565 N N . GLY A 1 71 ? -11.117 -10.745 5.244 1.00 95.19 71 GLY A N 1
ATOM 566 C CA . GLY A 1 71 ? -10.309 -11.948 5.470 1.00 95.19 71 GLY A CA 1
ATOM 567 C C . GLY A 1 71 ? -8.824 -11.585 5.575 1.00 95.19 71 GLY A C 1
ATOM 568 O O . GLY A 1 71 ? -8.465 -10.681 6.327 1.00 95.19 71 GLY A O 1
ATOM 569 N N . ASP A 1 72 ? -7.982 -12.237 4.773 1.00 96.19 72 ASP A N 1
ATOM 570 C CA . ASP A 1 72 ? -6.544 -11.934 4.678 1.00 96.19 72 ASP A CA 1
ATOM 571 C C . ASP A 1 72 ? -6.208 -10.834 3.656 1.00 96.19 72 ASP A C 1
ATOM 573 O O . ASP A 1 72 ? -5.039 -10.500 3.446 1.00 96.19 72 ASP A O 1
ATOM 577 N N . LEU A 1 73 ? -7.215 -10.236 3.011 1.00 97.44 73 LEU A N 1
ATOM 578 C CA . LEU A 1 73 ? -7.015 -9.185 2.018 1.00 97.44 73 LEU A CA 1
ATOM 579 C C . LEU A 1 73 ? -7.082 -7.795 2.649 1.00 97.44 73 LEU A C 1
ATOM 581 O O . LEU A 1 73 ? -8.062 -7.423 3.293 1.00 97.44 73 LEU A O 1
ATOM 585 N N . PHE A 1 74 ? -6.058 -6.998 2.367 1.00 98.00 74 PHE A N 1
ATOM 586 C CA . PHE A 1 74 ? -5.975 -5.580 2.685 1.00 98.00 74 PHE A CA 1
ATOM 587 C C . PHE A 1 74 ? -6.257 -4.771 1.426 1.00 98.00 74 PHE A C 1
ATOM 589 O O . PHE A 1 74 ? -5.493 -4.816 0.458 1.00 98.00 74 PHE A O 1
ATOM 596 N N . ILE A 1 75 ? -7.354 -4.023 1.442 1.00 97.75 75 ILE A N 1
ATOM 597 C CA . ILE A 1 75 ? -7.760 -3.107 0.382 1.00 97.75 75 ILE A CA 1
ATOM 598 C C . ILE A 1 75 ? -7.299 -1.716 0.803 1.00 97.75 75 ILE A C 1
ATOM 600 O O . ILE A 1 75 ? -7.837 -1.129 1.735 1.00 97.75 75 ILE A O 1
ATOM 604 N N . ILE A 1 76 ? -6.282 -1.201 0.122 1.00 97.38 76 ILE A N 1
ATOM 605 C CA . ILE A 1 76 ? -5.618 0.055 0.470 1.00 97.38 76 ILE A CA 1
ATOM 606 C C . ILE A 1 76 ? -5.996 1.083 -0.587 1.00 97.38 76 ILE A C 1
ATOM 608 O O . ILE A 1 76 ? -5.721 0.860 -1.767 1.00 97.38 76 ILE A O 1
ATOM 612 N N . THR A 1 77 ? -6.601 2.197 -0.188 1.00 96.62 77 THR A N 1
ATOM 613 C CA . THR A 1 77 ? -6.915 3.319 -1.085 1.00 96.62 77 THR A CA 1
ATOM 614 C C . THR A 1 77 ? -5.977 4.492 -0.833 1.00 96.62 77 THR A C 1
ATOM 616 O O . THR A 1 77 ? -5.418 4.633 0.254 1.00 96.62 77 THR A O 1
ATOM 619 N N . TRP A 1 78 ? -5.783 5.351 -1.828 1.00 94.88 78 TRP A N 1
ATOM 620 C CA . TRP A 1 78 ? -4.913 6.521 -1.728 1.00 94.88 78 TRP A CA 1
ATOM 621 C C . TRP A 1 78 ? -5.470 7.723 -2.483 1.00 94.88 78 TRP A C 1
ATOM 623 O O . TRP A 1 78 ? -6.263 7.576 -3.412 1.00 94.88 78 TRP A O 1
ATOM 633 N N . LYS A 1 79 ? -5.029 8.922 -2.086 1.00 82.25 79 LYS A N 1
ATOM 634 C CA . LYS A 1 79 ? -5.397 10.177 -2.763 1.00 82.25 79 LYS A CA 1
ATOM 635 C C . LYS A 1 79 ? -4.383 10.543 -3.840 1.00 82.25 79 LYS A C 1
ATOM 637 O O . LYS A 1 79 ? -4.605 10.270 -5.014 1.00 82.25 79 LYS A O 1
ATOM 642 N N . GLN A 1 80 ? -3.270 11.152 -3.431 1.00 76.88 80 GLN A N 1
ATOM 643 C CA . GLN A 1 80 ? -2.303 11.756 -4.342 1.00 76.88 80 GLN A CA 1
ATOM 644 C C . GLN A 1 80 ? -0.942 11.068 -4.306 1.00 76.88 80 GLN A C 1
ATOM 646 O O . GLN A 1 80 ? -0.545 10.453 -3.309 1.00 76.88 80 GLN A O 1
ATOM 651 N N . ARG A 1 81 ? -0.201 11.246 -5.404 1.00 81.00 81 ARG A N 1
ATOM 652 C CA . ARG A 1 81 ? 1.241 11.014 -5.458 1.00 81.00 81 ARG A CA 1
ATOM 653 C C . ARG A 1 81 ? 1.957 11.955 -4.507 1.00 81.00 81 ARG A C 1
ATOM 655 O O . ARG A 1 81 ? 1.730 13.158 -4.532 1.00 81.00 81 ARG A O 1
ATOM 662 N N . LEU A 1 82 ? 2.831 11.383 -3.690 1.00 83.94 82 LEU A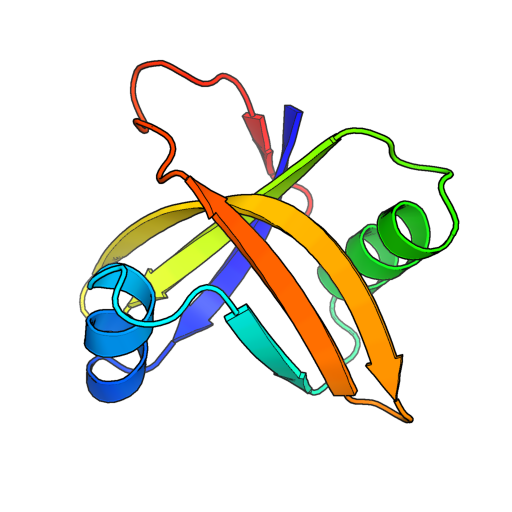 N 1
ATOM 663 C CA . LEU A 1 82 ? 3.773 12.154 -2.898 1.00 83.94 82 LEU A CA 1
ATOM 664 C C . LEU A 1 82 ? 5.070 12.310 -3.689 1.00 83.94 82 LEU A C 1
ATOM 666 O O . LEU A 1 82 ? 5.533 11.356 -4.325 1.00 83.94 82 LEU A O 1
ATOM 670 N N . ASN A 1 83 ? 5.636 13.512 -3.651 1.00 79.38 83 ASN A N 1
ATOM 671 C CA . ASN A 1 83 ? 6.958 13.775 -4.193 1.00 79.38 83 ASN A CA 1
ATOM 672 C C . ASN A 1 83 ? 8.003 13.275 -3.197 1.00 79.38 83 ASN A C 1
ATOM 674 O O . ASN A 1 83 ? 8.013 13.674 -2.036 1.00 79.38 83 ASN A O 1
ATOM 678 N N . ASP A 1 84 ? 8.890 12.403 -3.670 1.00 69.75 84 ASP A N 1
ATOM 679 C CA . ASP A 1 84 ? 9.892 11.719 -2.839 1.00 69.75 84 ASP A CA 1
ATOM 680 C C . ASP A 1 84 ? 10.861 12.711 -2.156 1.00 69.75 84 ASP A C 1
ATOM 682 O O . ASP A 1 84 ? 11.401 12.427 -1.095 1.00 69.75 84 ASP A O 1
ATOM 686 N N . ASN A 1 85 ? 11.025 13.907 -2.734 1.00 70.62 85 ASN A N 1
ATOM 687 C CA . ASN A 1 85 ? 11.910 14.963 -2.230 1.00 70.62 85 ASN A CA 1
ATOM 688 C C . ASN A 1 85 ? 11.251 15.899 -1.202 1.00 70.62 85 ASN A C 1
ATOM 690 O O . ASN A 1 85 ? 11.936 16.732 -0.617 1.00 70.62 85 ASN A O 1
ATOM 694 N N . GLU A 1 86 ? 9.934 15.811 -1.006 1.00 65.31 86 GLU A N 1
ATOM 695 C CA . GLU A 1 86 ? 9.168 16.782 -0.204 1.00 65.31 86 GLU A CA 1
ATOM 696 C C . GLU A 1 86 ? 8.626 16.177 1.095 1.00 65.31 86 GLU A C 1
ATOM 698 O O . GLU A 1 86 ? 7.995 16.865 1.897 1.00 65.31 86 GLU A O 1
ATOM 703 N N . VAL A 1 87 ? 8.856 14.882 1.317 1.00 69.12 87 VAL A N 1
ATOM 704 C CA . VAL A 1 87 ? 8.193 14.131 2.378 1.00 69.12 87 VAL A CA 1
ATOM 705 C C . VAL A 1 87 ? 9.207 13.351 3.205 1.00 69.12 87 VAL A C 1
ATOM 707 O O . VAL A 1 87 ? 9.786 12.374 2.745 1.00 69.12 87 VAL A O 1
ATOM 710 N N . ASN A 1 88 ? 9.343 13.732 4.476 1.00 77.56 88 ASN A N 1
ATOM 711 C CA . ASN A 1 88 ? 10.096 12.958 5.459 1.00 77.56 88 ASN A CA 1
ATOM 712 C C . ASN A 1 88 ? 9.236 11.806 5.998 1.00 77.56 88 ASN A C 1
ATOM 714 O O . ASN A 1 88 ? 8.208 12.025 6.663 1.00 77.56 88 ASN A O 1
ATOM 718 N N . TYR A 1 89 ? 9.667 10.572 5.737 1.00 80.50 8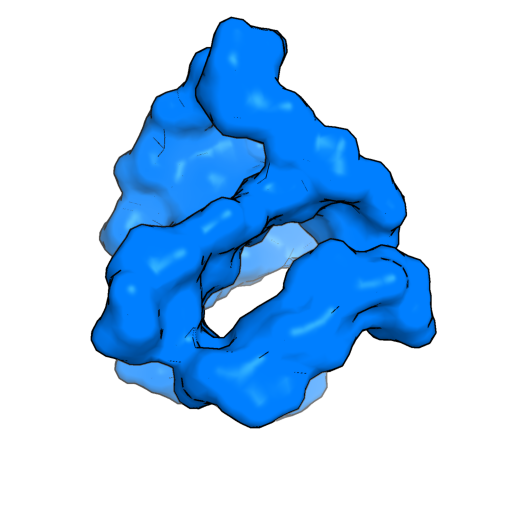9 TYR A N 1
ATOM 719 C CA . TYR A 1 89 ? 9.019 9.372 6.253 1.00 80.50 89 TYR A CA 1
ATOM 720 C C . TYR A 1 89 ? 9.990 8.402 6.929 1.00 80.50 89 TYR A C 1
ATOM 722 O O . TYR A 1 89 ? 11.141 8.256 6.530 1.00 80.50 89 TYR A O 1
ATOM 730 N N . GLU A 1 90 ? 9.487 7.721 7.955 1.00 86.12 90 GLU A N 1
ATOM 731 C CA . GLU A 1 90 ? 10.137 6.584 8.604 1.00 86.12 90 GLU A CA 1
ATOM 732 C C . GLU A 1 90 ? 9.546 5.302 8.015 1.00 86.12 90 GLU A C 1
ATOM 734 O O . GLU A 1 90 ? 8.326 5.108 8.042 1.00 86.12 90 GLU A O 1
ATOM 739 N N . ILE A 1 91 ? 10.393 4.434 7.461 1.00 83.06 91 ILE A N 1
ATOM 740 C CA . ILE A 1 91 ? 9.940 3.141 6.943 1.00 83.06 91 ILE A CA 1
ATOM 741 C C . ILE A 1 91 ? 9.804 2.170 8.112 1.00 83.06 91 ILE A C 1
ATOM 743 O O . ILE A 1 91 ? 10.784 1.882 8.799 1.00 83.06 91 ILE A O 1
ATOM 747 N N . ARG A 1 92 ? 8.601 1.624 8.296 1.00 80.88 92 ARG A N 1
ATOM 748 C CA . ARG A 1 92 ? 8.348 0.509 9.212 1.00 80.88 92 ARG A CA 1
ATOM 749 C C . ARG A 1 92 ? 8.110 -0.747 8.384 1.00 80.88 92 ARG A C 1
ATOM 751 O O . ARG A 1 92 ? 7.060 -0.890 7.756 1.00 80.88 92 ARG A O 1
ATOM 758 N N . ALA A 1 93 ? 9.138 -1.592 8.332 1.00 65.25 93 ALA A N 1
ATOM 759 C CA . ALA A 1 93 ? 9.142 -2.848 7.587 1.00 65.25 93 ALA A CA 1
ATOM 760 C C . ALA A 1 93 ? 8.517 -3.969 8.411 1.00 65.25 93 ALA A C 1
ATOM 762 O O . ALA A 1 93 ? 8.924 -4.145 9.580 1.00 65.25 93 ALA A O 1
#